Protein AF-A0A522S8G0-F1 (afdb_monomer_lite)

Structure (mmCIF, N/CA/C/O backbone):
data_AF-A0A522S8G0-F1
#
_entry.id   AF-A0A522S8G0-F1
#
loop_
_atom_site.group_PDB
_atom_site.id
_atom_site.type_symbol
_atom_site.label_atom_id
_atom_site.label_alt_id
_atom_site.label_comp_id
_atom_site.label_asym_id
_atom_site.label_entity_id
_atom_site.label_seq_id
_atom_site.pdbx_PDB_ins_code
_atom_site.Cartn_x
_atom_site.Cartn_y
_atom_site.Cartn_z
_atom_site.occupancy
_atom_site.B_iso_or_equiv
_atom_site.auth_seq_id
_atom_site.auth_comp_id
_atom_site.auth_asym_id
_atom_site.auth_atom_id
_atom_site.pdbx_PDB_model_num
ATOM 1 N N . MET A 1 1 ? 22.853 -10.764 -12.765 1.00 46.50 1 MET A N 1
ATOM 2 C CA . MET A 1 1 ? 21.548 -10.649 -12.076 1.00 46.50 1 MET A CA 1
ATOM 3 C C . MET A 1 1 ? 21.711 -9.609 -10.976 1.00 46.50 1 MET A C 1
ATOM 5 O O . MET A 1 1 ? 22.660 -9.736 -10.215 1.00 46.50 1 MET A O 1
ATOM 9 N N . LYS A 1 2 ? 20.905 -8.538 -10.944 1.00 57.41 2 LYS A N 1
ATOM 10 C CA . LYS A 1 2 ? 20.946 -7.563 -9.838 1.00 57.41 2 LYS A CA 1
ATOM 11 C C . LYS A 1 2 ? 20.268 -8.205 -8.624 1.00 57.41 2 LYS A C 1
ATOM 13 O O . LYS A 1 2 ? 19.110 -8.591 -8.731 1.00 57.41 2 LYS A O 1
ATOM 18 N N . THR A 1 3 ? 20.981 -8.354 -7.512 1.00 71.81 3 THR A N 1
ATOM 19 C CA . THR A 1 3 ? 20.396 -8.836 -6.254 1.00 71.81 3 THR A CA 1
ATOM 20 C C . THR A 1 3 ? 19.515 -7.734 -5.684 1.00 71.81 3 THR A C 1
ATOM 22 O O . THR A 1 3 ? 20.010 -6.643 -5.405 1.00 71.81 3 THR A O 1
ATOM 25 N N . LEU A 1 4 ? 18.217 -7.999 -5.546 1.00 82.19 4 LEU A N 1
ATOM 26 C CA . LEU A 1 4 ? 17.308 -7.082 -4.869 1.00 82.19 4 LEU A CA 1
ATOM 27 C C . LEU A 1 4 ? 17.512 -7.192 -3.355 1.00 82.19 4 LEU A C 1
ATOM 29 O O . LEU A 1 4 ? 17.658 -8.293 -2.822 1.00 82.19 4 LEU A O 1
ATOM 33 N N . GLN A 1 5 ? 17.537 -6.055 -2.669 1.00 89.25 5 GLN A N 1
ATOM 34 C CA . GLN A 1 5 ? 17.655 -6.003 -1.214 1.00 89.25 5 GLN A CA 1
ATOM 35 C C . GLN A 1 5 ? 16.296 -6.234 -0.546 1.00 89.25 5 GLN A C 1
ATOM 37 O O . GLN A 1 5 ? 15.248 -6.029 -1.156 1.00 89.25 5 GLN A O 1
ATOM 42 N N . ALA A 1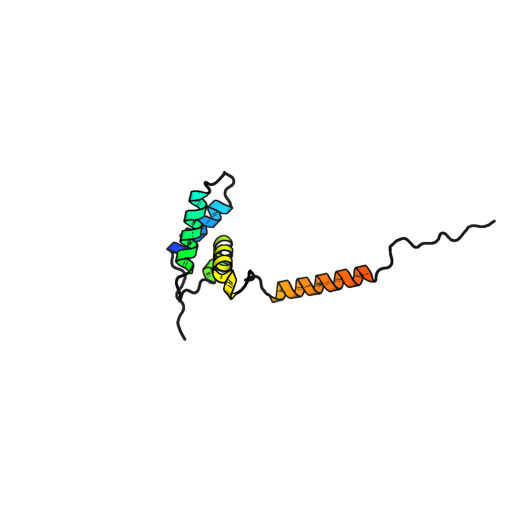 6 ? 16.304 -6.660 0.715 1.00 89.56 6 ALA A N 1
ATOM 43 C CA . ALA A 1 6 ? 15.081 -6.760 1.505 1.00 89.56 6 ALA A CA 1
ATOM 44 C C . ALA A 1 6 ? 14.522 -5.362 1.850 1.00 89.56 6 ALA A C 1
ATOM 46 O O . ALA A 1 6 ? 15.290 -4.395 1.889 1.00 89.56 6 ALA A O 1
ATOM 47 N N . PRO A 1 7 ? 13.214 -5.246 2.149 1.00 92.06 7 PRO A N 1
ATOM 48 C CA . PRO A 1 7 ? 12.621 -3.998 2.616 1.00 92.06 7 PRO A CA 1
ATOM 49 C C . PRO A 1 7 ? 13.338 -3.479 3.869 1.00 92.06 7 PRO A C 1
ATOM 51 O O . PRO A 1 7 ? 13.568 -4.261 4.798 1.00 92.06 7 PRO A O 1
ATOM 54 N N . PRO A 1 8 ? 13.682 -2.182 3.941 1.00 93.94 8 PRO A N 1
ATOM 55 C CA . PRO A 1 8 ? 14.295 -1.618 5.133 1.00 93.94 8 PRO A CA 1
ATOM 56 C C . PRO A 1 8 ? 13.317 -1.680 6.311 1.00 93.94 8 PRO A C 1
ATOM 58 O O . PRO A 1 8 ? 12.110 -1.503 6.141 1.00 93.94 8 P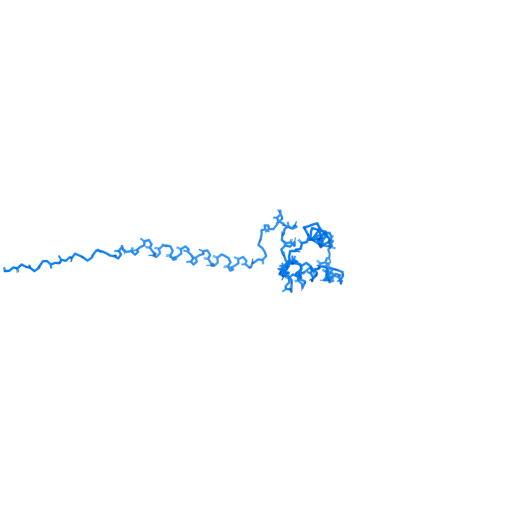RO A O 1
ATOM 61 N N . GLN A 1 9 ? 13.840 -1.866 7.526 1.00 95.06 9 GLN A N 1
ATOM 62 C CA . GLN A 1 9 ? 13.015 -1.967 8.738 1.00 95.06 9 GLN A CA 1
ATOM 63 C C . GLN A 1 9 ? 12.103 -0.749 8.933 1.00 95.06 9 GLN A C 1
ATOM 65 O O . GLN A 1 9 ? 10.983 -0.874 9.418 1.00 95.06 9 GLN A O 1
ATOM 70 N N . THR A 1 10 ? 12.560 0.431 8.515 1.00 96.25 10 THR A N 1
ATOM 71 C CA . THR A 1 10 ? 11.762 1.658 8.539 1.00 96.25 10 THR A CA 1
ATOM 72 C C . THR A 1 10 ? 10.489 1.538 7.705 1.00 96.25 10 THR A C 1
ATOM 74 O O . THR A 1 10 ? 9.444 1.984 8.160 1.00 96.25 10 THR A O 1
ATOM 77 N N . ALA A 1 11 ? 10.536 0.902 6.533 1.00 96.50 11 ALA A N 1
ATOM 78 C CA . ALA A 1 11 ? 9.349 0.696 5.706 1.00 96.50 11 ALA A CA 1
ATOM 79 C C . ALA A 1 11 ? 8.374 -0.299 6.341 1.00 96.50 11 ALA A C 1
ATOM 81 O O . ALA A 1 11 ? 7.169 -0.085 6.279 1.00 96.50 11 ALA A O 1
ATOM 82 N N . VAL A 1 12 ? 8.889 -1.339 7.006 1.00 96.62 12 VAL A N 1
ATOM 83 C CA . VAL A 1 12 ? 8.054 -2.294 7.753 1.00 96.62 12 VAL A CA 1
ATOM 84 C C . VAL A 1 12 ? 7.285 -1.578 8.864 1.00 96.62 12 VAL A C 1
ATOM 86 O O . VAL A 1 12 ? 6.068 -1.693 8.937 1.00 96.62 12 VAL A O 1
ATOM 89 N N . VAL A 1 13 ? 7.974 -0.766 9.669 1.00 97.94 13 VAL A N 1
ATOM 90 C CA . VAL A 1 13 ? 7.353 -0.023 10.778 1.00 97.94 13 VAL A CA 1
ATOM 91 C C . VAL A 1 13 ? 6.332 1.004 10.281 1.00 97.94 13 VAL A C 1
ATOM 93 O O . VAL A 1 13 ? 5.277 1.163 10.888 1.00 97.94 13 VAL A O 1
ATOM 96 N N . VAL A 1 14 ? 6.624 1.712 9.185 1.00 98.06 14 VAL A N 1
ATOM 97 C CA . VAL A 1 14 ? 5.683 2.691 8.616 1.00 98.06 14 VAL A CA 1
ATOM 98 C C . VAL A 1 14 ? 4.446 1.992 8.040 1.00 98.06 14 VAL A C 1
ATOM 100 O O . VAL A 1 14 ? 3.341 2.485 8.240 1.00 98.06 14 VAL A O 1
ATOM 103 N N . ALA A 1 15 ? 4.600 0.828 7.401 1.00 97.75 15 ALA A N 1
ATOM 104 C CA . ALA A 1 15 ? 3.470 0.022 6.938 1.00 97.75 15 ALA A CA 1
ATOM 105 C C . ALA A 1 15 ? 2.591 -0.461 8.103 1.00 97.75 15 ALA A C 1
ATOM 107 O O . ALA A 1 15 ? 1.378 -0.287 8.066 1.00 97.75 15 ALA A O 1
ATOM 108 N N . GLU A 1 16 ? 3.191 -0.987 9.175 1.00 97.56 16 GLU A N 1
ATOM 109 C CA . GLU A 1 16 ? 2.458 -1.389 10.386 1.00 97.56 16 GLU A CA 1
ATOM 110 C C . GLU A 1 16 ? 1.740 -0.210 11.057 1.00 97.56 16 GLU A C 1
ATOM 112 O O . GLU A 1 16 ? 0.650 -0.369 11.606 1.00 97.56 16 GLU A O 1
ATOM 117 N N . LEU A 1 17 ? 2.340 0.984 11.030 1.00 97.75 17 LEU A N 1
ATOM 118 C CA . LEU A 1 17 ? 1.686 2.190 11.523 1.00 97.75 17 LEU A CA 1
ATOM 119 C C . LEU A 1 17 ? 0.464 2.533 10.670 1.00 97.75 17 LEU A C 1
ATOM 121 O O . LEU A 1 17 ? -0.583 2.820 11.240 1.00 97.75 17 LEU A O 1
ATOM 125 N N . LEU A 1 18 ? 0.584 2.476 9.342 1.00 97.69 18 LEU A N 1
ATOM 126 C CA . LEU A 1 18 ? -0.522 2.762 8.432 1.00 97.69 18 LEU A CA 1
ATOM 127 C C . LEU A 1 18 ? -1.690 1.785 8.639 1.00 97.69 18 LEU A C 1
ATOM 129 O O . LEU A 1 18 ? -2.806 2.236 8.861 1.00 97.69 18 LEU A O 1
ATOM 133 N N . GLU A 1 19 ? -1.415 0.479 8.729 1.00 96.94 19 GLU A N 1
ATOM 134 C CA . GLU A 1 19 ? -2.418 -0.558 9.052 1.00 96.94 19 GLU A CA 1
ATOM 135 C C . GLU A 1 19 ? -3.175 -0.257 10.349 1.00 96.94 19 GLU A C 1
ATOM 137 O O . GLU A 1 19 ? -4.385 -0.446 10.459 1.00 96.94 19 GLU A O 1
ATOM 142 N N . ARG A 1 20 ? -2.460 0.225 11.370 1.00 96.81 20 ARG A N 1
ATOM 143 C CA . ARG A 1 20 ? -3.076 0.587 12.650 1.00 96.81 20 ARG A CA 1
ATOM 144 C C . ARG A 1 20 ? -3.958 1.824 12.542 1.00 96.81 20 ARG A C 1
ATOM 146 O O . ARG A 1 20 ? -4.930 1.909 13.290 1.00 96.81 20 ARG A O 1
ATOM 153 N N . LEU A 1 21 ? -3.607 2.778 11.680 1.00 96.31 21 LEU A N 1
ATOM 154 C CA . LEU A 1 21 ? -4.454 3.938 11.409 1.00 96.31 21 LEU A CA 1
ATOM 155 C C . LEU A 1 21 ? -5.709 3.514 10.636 1.00 96.31 21 LEU A C 1
ATOM 157 O O . LEU A 1 21 ? -6.800 3.912 11.033 1.00 96.31 21 LEU A O 1
ATOM 161 N N . ASP A 1 22 ? -5.571 2.647 9.628 1.00 94.00 22 ASP A N 1
ATOM 162 C CA . ASP A 1 22 ? -6.690 2.088 8.852 1.00 94.00 22 ASP A CA 1
ATOM 163 C C . ASP A 1 22 ? -7.661 1.270 9.714 1.00 94.00 22 ASP A C 1
ATOM 165 O O . ASP A 1 22 ? -8.879 1.367 9.574 1.00 94.00 22 ASP A O 1
ATOM 169 N N . ALA A 1 23 ? -7.132 0.478 10.647 1.00 95.50 23 ALA A N 1
ATOM 170 C CA . ALA A 1 23 ? -7.929 -0.343 11.556 1.00 95.50 23 ALA A CA 1
ATOM 171 C C . ALA A 1 23 ? -8.470 0.425 12.780 1.00 95.50 23 ALA A C 1
ATOM 173 O O . ALA A 1 23 ? -9.131 -0.172 13.640 1.00 95.50 23 ALA A O 1
ATOM 174 N N . SER A 1 24 ? -8.171 1.723 12.909 1.00 95.19 24 SER A N 1
ATOM 175 C CA . SER A 1 24 ? -8.593 2.524 14.057 1.00 95.19 24 SER A CA 1
ATOM 176 C C . SER A 1 24 ? -10.117 2.638 14.123 1.00 95.19 24 SER A C 1
ATOM 178 O O . SER A 1 24 ? -10.786 2.956 13.144 1.00 95.19 24 SER A O 1
ATOM 180 N N . ARG A 1 25 ? -10.677 2.417 15.316 1.00 94.06 25 ARG A N 1
ATOM 181 C CA . ARG A 1 25 ? -12.110 2.637 15.591 1.00 94.06 25 ARG A CA 1
ATOM 182 C C . ARG A 1 25 ? -12.428 4.083 15.958 1.00 94.06 25 ARG A C 1
ATOM 184 O O . ARG A 1 25 ? -13.585 4.484 15.890 1.00 94.06 25 ARG A O 1
ATOM 191 N N . GLU A 1 26 ? -11.406 4.833 16.352 1.00 94.94 26 GLU A N 1
ATOM 192 C CA . GLU A 1 26 ? -11.504 6.257 16.642 1.00 94.94 26 GLU A CA 1
ATOM 193 C C . GLU A 1 26 ? -11.128 7.067 15.396 1.00 94.94 26 GLU A C 1
ATOM 195 O O . GLU A 1 26 ? -10.258 6.623 14.633 1.00 94.94 26 GLU A O 1
ATOM 200 N N . PRO A 1 27 ? -11.722 8.257 15.196 1.00 91.50 27 PRO A N 1
ATOM 201 C CA . PRO A 1 27 ? -11.348 9.142 14.103 1.00 91.50 27 PRO A CA 1
ATOM 202 C C . PRO A 1 27 ? -9.852 9.469 14.143 1.00 91.50 27 PRO A C 1
ATOM 204 O O . PRO A 1 27 ? -9.343 10.000 15.132 1.00 91.50 27 PRO A O 1
ATOM 207 N N . VAL A 1 28 ? -9.154 9.158 13.054 1.00 93.50 28 VAL A N 1
ATOM 208 C CA . VAL A 1 28 ? -7.751 9.529 12.855 1.00 93.50 28 VAL A CA 1
ATOM 209 C C . VAL A 1 28 ? -7.697 10.888 12.167 1.00 93.50 28 VAL A C 1
ATOM 211 O O . VAL A 1 28 ? -8.474 11.166 11.253 1.00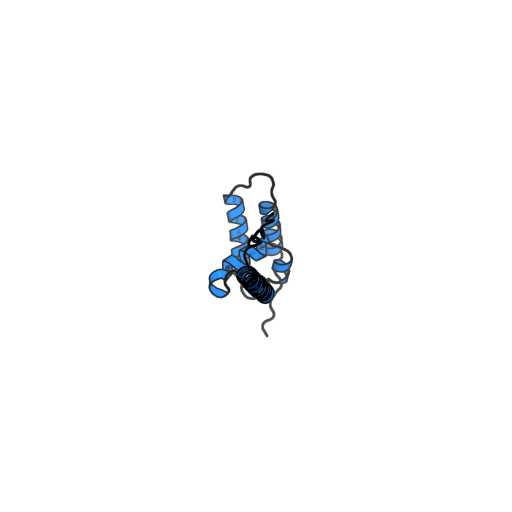 93.50 28 VAL A O 1
ATOM 214 N N . ASP A 1 29 ? -6.769 11.739 12.600 1.00 96.00 29 ASP A N 1
ATOM 215 C CA . ASP A 1 29 ? -6.499 13.003 11.924 1.00 96.00 29 ASP A CA 1
ATOM 216 C C . ASP A 1 29 ? -6.022 12.763 10.480 1.00 96.00 29 ASP A C 1
ATOM 218 O O . ASP A 1 29 ? -5.084 12.001 10.228 1.00 96.00 29 ASP A O 1
ATOM 222 N N . ALA A 1 30 ? -6.667 13.429 9.521 1.00 94.69 30 ALA A N 1
ATOM 223 C CA . ALA A 1 30 ? -6.407 13.209 8.101 1.00 94.69 30 ALA A CA 1
ATOM 224 C C . ALA A 1 30 ? -4.973 13.586 7.705 1.00 94.69 30 ALA A C 1
ATOM 226 O O . ALA A 1 30 ? -4.357 12.894 6.895 1.00 94.69 30 ALA A O 1
ATOM 227 N N . HIS A 1 31 ? -4.422 14.650 8.298 1.00 95.88 31 HIS A N 1
ATOM 228 C CA . HIS A 1 31 ? -3.055 15.074 8.019 1.00 95.88 31 HIS A CA 1
ATOM 229 C C . HIS A 1 31 ? -2.047 14.046 8.553 1.00 95.88 31 HIS A C 1
ATOM 231 O O . HIS A 1 31 ? -1.106 13.682 7.850 1.00 95.88 31 HIS A O 1
ATOM 237 N N . GLN A 1 32 ? -2.261 13.506 9.757 1.00 95.12 32 GLN A N 1
ATOM 238 C CA . GLN A 1 32 ? -1.435 12.415 10.279 1.00 95.12 32 GLN A CA 1
ATOM 239 C C . GLN A 1 32 ? -1.441 11.196 9.347 1.00 95.12 32 GLN A C 1
ATOM 241 O O . GLN A 1 32 ? -0.380 10.634 9.074 1.00 95.12 32 GLN A O 1
ATOM 246 N N . TYR A 1 33 ? -2.614 10.790 8.858 1.00 96.38 33 TYR A N 1
ATOM 247 C CA . TYR A 1 33 ? -2.728 9.670 7.927 1.00 96.38 33 TYR A CA 1
ATOM 248 C C . TYR A 1 33 ? -1.938 9.924 6.635 1.00 96.38 33 TYR A C 1
ATOM 250 O O . TYR A 1 33 ? -1.124 9.090 6.232 1.00 96.38 33 TYR A O 1
ATOM 258 N N . GLN A 1 34 ? -2.120 11.103 6.029 1.00 96.44 34 GLN A N 1
ATOM 259 C CA . GLN A 1 34 ? -1.419 11.505 4.805 1.00 96.44 34 GLN A CA 1
ATOM 260 C C . GLN A 1 34 ? 0.100 11.456 4.977 1.00 96.44 34 GLN A C 1
ATOM 262 O O . GLN A 1 34 ? 0.781 10.836 4.167 1.00 96.44 34 GLN A O 1
ATOM 267 N N . VAL A 1 35 ? 0.629 11.999 6.077 1.00 97.62 35 VAL A N 1
ATOM 268 C CA . VAL A 1 35 ? 2.075 11.989 6.354 1.00 97.62 35 VAL A CA 1
ATOM 269 C C . VAL A 1 35 ? 2.641 10.566 6.417 1.00 97.62 35 VAL A C 1
ATOM 271 O O . VAL A 1 35 ? 3.751 10.315 5.940 1.00 97.62 35 VAL A O 1
ATOM 274 N N . VAL A 1 36 ? 1.909 9.618 7.009 1.00 97.81 36 VAL A N 1
ATOM 275 C CA . VAL A 1 36 ? 2.351 8.216 7.087 1.00 97.81 36 VAL A CA 1
ATOM 276 C C . VAL A 1 36 ? 2.315 7.557 5.707 1.00 97.81 36 VAL A C 1
ATOM 278 O O . VAL A 1 36 ? 3.283 6.889 5.335 1.00 97.81 36 VAL A O 1
ATOM 281 N N . ALA A 1 37 ? 1.248 7.779 4.937 1.00 96.62 37 ALA A N 1
ATOM 282 C CA . ALA A 1 37 ? 1.106 7.246 3.585 1.00 96.62 37 ALA A CA 1
ATOM 283 C C . ALA A 1 37 ? 2.195 7.781 2.636 1.00 96.62 37 ALA A C 1
ATOM 285 O O . ALA A 1 37 ? 2.903 6.990 2.013 1.00 96.62 37 ALA A O 1
ATOM 286 N N . GLU A 1 38 ? 2.415 9.099 2.606 1.00 96.75 38 GLU A N 1
ATOM 287 C CA . GLU A 1 38 ? 3.462 9.750 1.803 1.00 96.75 38 GLU A CA 1
ATOM 288 C C . GLU A 1 38 ? 4.861 9.255 2.185 1.00 96.75 38 GLU A C 1
ATOM 290 O O . GLU A 1 38 ? 5.729 9.031 1.335 1.00 96.75 38 GLU A O 1
ATOM 295 N N . ARG A 1 39 ? 5.107 9.034 3.483 1.00 97.31 39 ARG A N 1
ATOM 296 C CA . ARG A 1 39 ? 6.391 8.499 3.938 1.00 97.31 39 ARG A CA 1
ATOM 297 C C . ARG A 1 39 ? 6.620 7.077 3.437 1.00 97.31 39 ARG A C 1
ATOM 299 O O . ARG A 1 39 ? 7.756 6.731 3.105 1.00 97.31 39 ARG A O 1
ATOM 306 N N . LEU A 1 40 ? 5.576 6.253 3.415 1.00 97.19 40 LEU A N 1
ATOM 307 C CA . LEU A 1 40 ? 5.656 4.893 2.902 1.00 97.19 40 LEU A CA 1
ATOM 308 C C . LEU A 1 40 ? 5.888 4.886 1.386 1.00 97.19 40 LEU A C 1
ATOM 310 O O . LEU A 1 40 ? 6.752 4.151 0.908 1.00 97.19 40 LEU A O 1
ATOM 314 N N . GLU A 1 41 ? 5.189 5.751 0.653 1.00 95.69 41 GLU A N 1
ATOM 315 C CA . GLU A 1 41 ? 5.369 5.952 -0.787 1.00 95.69 41 GLU A CA 1
ATOM 316 C C . GLU A 1 41 ? 6.818 6.332 -1.126 1.00 95.69 41 GLU A C 1
ATOM 318 O O . GLU A 1 41 ? 7.467 5.667 -1.937 1.00 95.69 41 GLU A O 1
ATOM 323 N N . ALA A 1 42 ? 7.376 7.327 -0.430 1.00 95.19 42 ALA A N 1
ATOM 324 C CA . ALA A 1 42 ? 8.751 7.776 -0.641 1.00 95.19 42 ALA A CA 1
ATOM 325 C C . ALA A 1 42 ? 9.788 6.662 -0.406 1.00 95.19 42 ALA A C 1
ATOM 327 O O . ALA A 1 42 ? 10.795 6.583 -1.111 1.00 95.19 42 ALA A O 1
ATOM 328 N N . LEU A 1 43 ? 9.553 5.778 0.572 1.00 94.94 43 LEU A N 1
ATOM 329 C CA . LEU A 1 43 ? 10.413 4.616 0.801 1.00 94.94 43 LEU A CA 1
ATOM 330 C C . LEU A 1 43 ? 10.308 3.618 -0.359 1.00 94.94 43 LEU A C 1
ATOM 332 O O . LEU A 1 43 ? 11.338 3.131 -0.830 1.00 94.94 43 LEU A O 1
ATOM 336 N N . MET A 1 44 ? 9.092 3.351 -0.841 1.00 92.44 44 MET A N 1
ATOM 337 C CA . MET A 1 44 ? 8.828 2.387 -1.913 1.00 92.44 44 MET A CA 1
ATOM 338 C C . MET A 1 44 ? 9.300 2.833 -3.297 1.00 92.44 44 MET A C 1
ATOM 340 O O . MET A 1 44 ? 9.648 1.978 -4.110 1.00 92.44 44 MET A O 1
ATOM 344 N N . GLY A 1 45 ? 9.447 4.140 -3.528 1.00 88.00 45 GLY A N 1
ATOM 345 C CA . GLY A 1 45 ? 10.104 4.683 -4.721 1.00 88.00 45 GLY A CA 1
ATOM 346 C C . GLY A 1 45 ? 11.608 4.377 -4.821 1.00 88.00 45 GLY A C 1
ATOM 347 O O . GLY A 1 45 ? 12.229 4.669 -5.843 1.00 88.00 45 GLY A O 1
ATOM 348 N N . THR A 1 46 ? 12.223 3.782 -3.790 1.00 85.75 46 THR A N 1
ATOM 349 C CA . THR A 1 46 ? 13.644 3.409 -3.822 1.00 85.75 46 THR A CA 1
ATOM 350 C C . THR A 1 46 ? 13.863 2.180 -4.719 1.00 85.75 46 THR A C 1
ATOM 352 O O . THR A 1 46 ? 13.350 1.097 -4.416 1.00 85.75 46 THR A O 1
ATOM 355 N N . PRO A 1 47 ? 14.661 2.284 -5.799 1.00 86.56 47 PRO A N 1
ATOM 356 C CA . PRO A 1 47 ? 14.902 1.166 -6.701 1.00 86.56 47 PRO A CA 1
ATOM 357 C C . PRO A 1 47 ? 15.785 0.092 -6.055 1.00 86.56 47 PRO A C 1
ATOM 359 O O . PRO A 1 47 ? 16.623 0.369 -5.200 1.00 86.56 47 PRO A O 1
ATOM 362 N N . GLY A 1 48 ? 15.660 -1.147 -6.534 1.00 88.38 48 GLY A N 1
ATOM 363 C CA . GLY A 1 48 ? 16.531 -2.251 -6.115 1.00 88.38 48 GLY A CA 1
ATOM 364 C C . GLY A 1 48 ? 16.094 -2.970 -4.837 1.00 88.38 48 GLY A C 1
ATOM 365 O O . GLY A 1 48 ? 16.833 -3.824 -4.349 1.00 88.38 48 GLY A O 1
ATOM 366 N N . ILE A 1 49 ? 14.902 -2.672 -4.320 1.00 91.81 49 ILE A N 1
ATOM 367 C CA . ILE A 1 49 ? 14.296 -3.376 -3.188 1.00 91.81 49 ILE A CA 1
ATOM 368 C C . ILE A 1 49 ? 13.289 -4.414 -3.696 1.00 91.81 49 ILE A C 1
ATOM 370 O O . ILE A 1 49 ? 12.491 -4.141 -4.591 1.00 91.81 49 ILE A O 1
ATOM 374 N N . ASN A 1 50 ? 13.313 -5.611 -3.112 1.00 91.81 50 ASN A N 1
ATOM 375 C CA . ASN A 1 50 ? 12.263 -6.605 -3.279 1.00 91.81 50 ASN A CA 1
ATOM 376 C C . ASN A 1 50 ? 11.161 -6.344 -2.249 1.00 91.81 50 ASN A C 1
ATOM 378 O O . ASN A 1 50 ? 11.261 -6.779 -1.101 1.00 91.81 50 ASN A O 1
ATOM 382 N N . TRP A 1 51 ? 10.113 -5.636 -2.661 1.00 92.44 51 TRP A N 1
ATOM 383 C CA . TRP A 1 51 ? 8.993 -5.287 -1.788 1.00 92.44 51 TRP A CA 1
ATOM 384 C C . TRP A 1 51 ? 8.054 -6.458 -1.495 1.00 92.44 51 TRP A C 1
ATOM 386 O O . TRP A 1 51 ? 7.378 -6.431 -0.469 1.00 92.44 51 TRP A O 1
ATOM 396 N N . GLN A 1 52 ? 8.068 -7.513 -2.316 1.00 90.81 52 GLN A N 1
ATOM 397 C CA . GLN A 1 52 ? 7.117 -8.626 -2.253 1.00 90.81 52 GLN A CA 1
ATOM 398 C C . GLN A 1 52 ? 6.887 -9.191 -0.833 1.00 90.81 52 GLN A C 1
ATOM 400 O O . GLN A 1 52 ? 5.728 -9.277 -0.431 1.00 90.81 52 GLN A O 1
ATOM 405 N N . PRO A 1 53 ? 7.922 -9.451 -0.002 1.00 92.88 53 PRO A N 1
ATOM 406 C CA . PRO A 1 53 ? 7.710 -9.973 1.350 1.00 92.88 53 PRO A CA 1
ATOM 407 C C . PRO A 1 53 ? 6.976 -9.009 2.292 1.00 92.88 53 PRO A C 1
ATOM 409 O O . PRO A 1 53 ? 6.359 -9.445 3.257 1.00 92.88 53 PRO A O 1
ATOM 412 N N . LEU A 1 54 ? 7.083 -7.690 2.073 1.00 94.25 54 LEU A N 1
ATOM 413 C CA . LEU A 1 54 ? 6.313 -6.700 2.830 1.00 94.25 54 LEU A CA 1
ATOM 414 C C . LEU A 1 54 ? 4.869 -6.635 2.344 1.00 94.25 54 LEU A C 1
ATOM 416 O O . LEU A 1 54 ? 3.948 -6.555 3.151 1.00 94.25 54 LEU A O 1
ATOM 420 N N . LEU A 1 55 ? 4.684 -6.703 1.035 1.00 93.38 55 LEU A N 1
ATOM 421 C CA . LEU A 1 55 ? 3.373 -6.574 0.431 1.00 93.38 55 LEU A CA 1
ATOM 422 C C . LEU A 1 55 ? 2.480 -7.807 0.653 1.00 93.38 55 LEU A C 1
ATOM 424 O O . LEU A 1 55 ? 1.266 -7.695 0.563 1.00 93.38 55 LEU A O 1
ATOM 428 N N . GLU A 1 56 ? 3.062 -8.977 0.924 1.00 92.12 56 GLU A N 1
ATOM 429 C CA . GLU A 1 56 ? 2.323 -10.194 1.300 1.00 92.12 56 GLU A CA 1
ATOM 430 C C . GLU A 1 56 ? 1.804 -10.161 2.746 1.00 92.12 56 GLU A C 1
ATOM 432 O O . GLU A 1 56 ? 0.854 -10.868 3.073 1.00 92.12 56 GLU A O 1
ATOM 437 N N . ARG A 1 57 ? 2.409 -9.341 3.619 1.00 93.31 57 ARG A N 1
ATOM 438 C CA . ARG A 1 57 ? 2.043 -9.242 5.046 1.00 93.31 57 ARG A CA 1
ATOM 439 C C . ARG A 1 57 ? 1.255 -7.988 5.420 1.00 93.31 57 ARG A C 1
ATOM 441 O O . ARG A 1 57 ? 0.709 -7.951 6.515 1.00 93.31 57 ARG A O 1
ATOM 448 N N . SER A 1 58 ? 1.240 -6.965 4.565 1.00 94.62 58 SER A N 1
ATOM 449 C CA . SER A 1 58 ? 0.538 -5.701 4.812 1.00 94.62 58 SER A CA 1
ATOM 450 C C . SER A 1 58 ? -0.300 -5.307 3.599 1.00 94.62 58 SER A C 1
ATOM 452 O O . SER A 1 58 ? 0.232 -5.031 2.520 1.00 94.62 58 SER A O 1
ATOM 454 N N . ALA A 1 59 ? -1.613 -5.251 3.811 1.00 92.12 59 ALA A N 1
ATOM 455 C CA . ALA A 1 59 ? -2.590 -4.759 2.853 1.00 92.12 59 ALA A CA 1
ATOM 456 C C . ALA A 1 59 ? -2.423 -3.251 2.602 1.00 92.12 59 ALA A C 1
ATOM 458 O O . ALA A 1 59 ? -2.473 -2.816 1.456 1.00 92.12 59 ALA A O 1
ATOM 459 N N . ALA A 1 60 ? -2.135 -2.455 3.633 1.00 93.44 60 ALA A N 1
ATOM 460 C CA . ALA A 1 60 ? -1.885 -1.023 3.493 1.00 93.44 60 ALA A CA 1
ATOM 461 C C . ALA A 1 60 ? -0.663 -0.749 2.597 1.00 93.44 60 ALA A C 1
ATOM 463 O O . ALA A 1 60 ? -0.724 0.069 1.676 1.00 93.44 60 ALA A O 1
ATOM 464 N N . ALA A 1 61 ? 0.436 -1.489 2.795 1.00 94.94 61 ALA A N 1
ATOM 465 C CA . ALA A 1 61 ? 1.601 -1.397 1.916 1.00 94.94 61 ALA A CA 1
ATOM 466 C C . ALA A 1 61 ? 1.289 -1.863 0.487 1.00 94.94 61 ALA A C 1
ATOM 468 O O . ALA A 1 61 ? 1.768 -1.246 -0.464 1.00 94.94 61 ALA A O 1
ATOM 469 N N . ALA A 1 62 ? 0.481 -2.919 0.328 1.00 92.88 62 ALA A N 1
ATOM 470 C CA . ALA A 1 62 ? 0.024 -3.385 -0.978 1.00 92.88 62 ALA A CA 1
ATOM 471 C C . ALA A 1 62 ? -0.717 -2.286 -1.749 1.00 92.88 62 ALA A C 1
ATOM 473 O O . ALA A 1 62 ? -0.336 -2.004 -2.883 1.00 92.88 62 ALA A O 1
ATOM 474 N N . THR A 1 63 ? -1.681 -1.623 -1.111 1.00 90.94 63 THR A N 1
ATOM 475 C CA . THR A 1 63 ? -2.461 -0.527 -1.701 1.00 90.94 63 THR A CA 1
ATOM 476 C C . THR A 1 63 ? -1.578 0.651 -2.109 1.00 90.94 63 THR A C 1
ATOM 478 O O . THR A 1 63 ? -1.689 1.156 -3.224 1.00 90.94 63 THR A O 1
ATOM 481 N N . VAL A 1 64 ? -0.660 1.090 -1.238 1.00 92.94 64 VAL A N 1
ATOM 482 C CA . VAL A 1 64 ? 0.255 2.199 -1.568 1.00 92.94 64 VAL A CA 1
ATOM 483 C C . VAL A 1 64 ? 1.172 1.820 -2.734 1.00 92.94 64 VAL A C 1
ATOM 485 O O . VAL A 1 64 ? 1.391 2.628 -3.633 1.00 92.94 64 VAL A O 1
ATOM 488 N N . TYR A 1 65 ? 1.680 0.585 -2.753 1.00 91.75 65 TYR A N 1
ATOM 489 C CA . TYR A 1 65 ? 2.548 0.109 -3.826 1.00 91.75 65 TYR A CA 1
ATOM 490 C C . TYR A 1 65 ? 1.817 0.048 -5.172 1.00 91.75 65 TYR A C 1
ATOM 492 O O . TYR A 1 65 ? 2.384 0.456 -6.185 1.00 91.75 65 TYR A O 1
ATOM 500 N N . GLU A 1 66 ? 0.572 -0.434 -5.186 1.00 88.00 66 GLU A N 1
ATOM 501 C CA . GLU A 1 66 ? -0.279 -0.450 -6.381 1.00 88.00 66 GLU A CA 1
ATOM 502 C C . GLU A 1 66 ? -0.560 0.963 -6.889 1.00 88.00 66 GLU A C 1
ATOM 504 O O . GLU A 1 66 ? -0.357 1.230 -8.070 1.00 88.00 66 GLU A O 1
ATOM 509 N N . ASN A 1 67 ? -0.944 1.889 -6.007 1.00 88.12 67 ASN A N 1
ATOM 510 C CA . ASN A 1 67 ? -1.205 3.278 -6.388 1.00 88.12 67 ASN A CA 1
ATOM 511 C C . ASN A 1 67 ? 0.031 3.952 -6.998 1.00 88.12 67 ASN A C 1
ATOM 513 O O . ASN A 1 67 ? -0.084 4.645 -8.008 1.00 88.12 67 ASN A O 1
ATOM 517 N N . LEU A 1 68 ? 1.215 3.709 -6.427 1.00 88.75 68 LEU A N 1
ATOM 518 C CA . LEU A 1 68 ? 2.474 4.260 -6.931 1.00 88.75 68 LEU A CA 1
ATOM 519 C C . LEU A 1 68 ? 2.812 3.749 -8.342 1.00 88.75 68 LEU A C 1
ATOM 521 O O . LEU A 1 68 ? 3.309 4.508 -9.169 1.00 88.75 68 LEU A O 1
ATOM 525 N N . HIS A 1 69 ? 2.522 2.478 -8.628 1.00 83.12 69 HIS A N 1
ATOM 526 C CA . HIS A 1 69 ? 2.826 1.838 -9.915 1.00 83.12 69 HIS A CA 1
ATOM 527 C C . HIS A 1 69 ? 1.607 1.748 -10.842 1.00 83.12 69 HIS A C 1
ATOM 529 O O . HIS A 1 69 ? 1.651 1.054 -11.860 1.00 83.12 69 HIS A O 1
ATOM 535 N N . TYR A 1 70 ? 0.528 2.468 -10.525 1.00 78.50 70 TYR A N 1
ATOM 536 C CA . TYR A 1 70 ? -0.734 2.413 -11.261 1.00 78.50 70 TYR A CA 1
ATOM 537 C C . TYR A 1 70 ? -0.547 2.695 -12.756 1.00 78.50 70 TYR A C 1
ATOM 539 O O . TYR A 1 70 ? -1.109 1.997 -13.598 1.00 78.50 70 TYR A O 1
ATOM 547 N N . GLY A 1 71 ? 0.271 3.698 -13.092 1.00 72.56 71 GLY A N 1
ATOM 548 C CA . GLY A 1 71 ? 0.543 4.075 -14.481 1.00 72.56 71 GLY A CA 1
ATOM 549 C C . GLY A 1 71 ? 1.303 3.012 -15.281 1.00 72.56 71 GLY A C 1
ATOM 550 O O . GLY A 1 71 ? 1.151 2.960 -16.499 1.00 72.56 71 GLY A O 1
ATOM 551 N N . ASP A 1 72 ? 2.072 2.154 -14.605 1.00 70.62 72 ASP A N 1
ATOM 552 C CA . ASP A 1 72 ? 2.938 1.152 -15.234 1.00 70.62 72 ASP A CA 1
ATOM 553 C C . ASP A 1 72 ? 2.292 -0.244 -15.278 1.00 70.62 72 ASP A C 1
ATOM 555 O O . ASP A 1 72 ? 2.516 -0.998 -16.226 1.00 70.62 72 ASP A O 1
ATOM 559 N N . ALA A 1 73 ? 1.498 -0.598 -14.260 1.00 63.41 73 ALA A N 1
ATOM 560 C CA . ALA A 1 73 ? 0.976 -1.953 -14.049 1.00 63.41 73 ALA A CA 1
ATOM 561 C C . ALA A 1 73 ? -0.558 -2.038 -13.895 1.00 63.41 73 ALA A C 1
ATOM 563 O O . ALA A 1 73 ? -1.105 -3.141 -13.832 1.00 63.41 73 ALA A O 1
ATOM 564 N N . GLY A 1 74 ? -1.273 -0.908 -13.854 1.00 64.69 74 GLY A N 1
ATOM 565 C CA . GLY A 1 74 ? -2.694 -0.875 -13.489 1.00 64.69 74 GLY A CA 1
ATOM 566 C C . GLY A 1 74 ? -2.943 -1.211 -12.007 1.00 64.69 74 GLY A C 1
ATOM 567 O O . GLY A 1 74 ? -2.015 -1.264 -11.206 1.00 64.69 74 GLY A O 1
ATOM 568 N N . LEU A 1 75 ? -4.209 -1.432 -11.625 1.00 60.28 75 LEU A N 1
ATOM 569 C CA . LEU A 1 75 ? -4.639 -1.682 -10.228 1.00 60.28 75 LEU A CA 1
ATOM 570 C C . LEU A 1 75 ? -4.463 -3.128 -9.737 1.00 60.28 75 LEU A C 1
ATOM 572 O O . LEU A 1 75 ? -4.910 -3.453 -8.643 1.00 60.28 75 LEU A O 1
ATOM 576 N N . CYS A 1 76 ? -3.883 -4.031 -10.525 1.00 55.47 76 CYS A N 1
ATOM 577 C CA . CYS A 1 76 ? -3.943 -5.456 -10.206 1.00 55.47 76 CYS A CA 1
ATOM 578 C C . CYS A 1 76 ? -2.575 -6.017 -9.793 1.00 55.47 76 CYS A C 1
ATOM 580 O O . CYS A 1 76 ? -1.798 -6.421 -10.656 1.00 55.47 76 CYS A O 1
ATOM 582 N N . ARG A 1 77 ? -2.317 -6.165 -8.480 1.00 63.31 77 ARG A N 1
ATOM 583 C CA . ARG A 1 77 ? -1.466 -7.269 -7.974 1.00 63.31 77 ARG A CA 1
ATOM 584 C C . ARG A 1 77 ? -2.263 -8.520 -7.607 1.00 63.31 77 ARG A C 1
ATOM 586 O O . ARG A 1 77 ? -1.656 -9.554 -7.326 1.00 63.31 77 ARG A O 1
ATOM 593 N N . SER A 1 78 ? -3.598 -8.453 -7.622 1.00 58.50 78 SER A N 1
ATOM 594 C CA . SER A 1 78 ? -4.443 -9.653 -7.563 1.00 58.50 78 SER A CA 1
ATOM 595 C C . SER A 1 78 ? -4.080 -10.589 -8.720 1.00 58.50 78 SER A C 1
ATOM 597 O O . SER A 1 78 ? -3.831 -10.089 -9.820 1.00 58.50 78 SER A O 1
ATOM 599 N N . PRO A 1 79 ? -4.025 -11.919 -8.504 1.00 64.12 79 PRO A N 1
ATOM 600 C CA . PRO A 1 79 ? -3.647 -12.849 -9.555 1.00 64.12 79 PRO A CA 1
ATOM 601 C C . PRO A 1 79 ? -4.588 -12.654 -10.739 1.00 64.12 79 PRO A C 1
ATOM 603 O O . PRO A 1 79 ? -5.794 -12.874 -10.623 1.00 64.12 79 PRO A O 1
ATOM 606 N N . LEU A 1 80 ? -4.020 -12.194 -11.857 1.00 68.44 80 LEU A N 1
ATOM 607 C CA . LEU A 1 80 ? -4.750 -11.901 -13.088 1.00 68.44 80 LEU A CA 1
ATOM 608 C C . LEU A 1 80 ? -5.616 -13.097 -13.498 1.00 68.44 80 LEU A C 1
ATOM 610 O O . LEU A 1 80 ? -6.750 -12.912 -13.925 1.00 68.44 80 LEU A O 1
ATOM 614 N N . ASP A 1 81 ? -5.101 -14.303 -13.264 1.00 68.12 81 ASP A N 1
ATOM 615 C CA . ASP A 1 81 ? -5.781 -15.568 -13.516 1.00 68.12 81 ASP A CA 1
ATOM 616 C C . ASP A 1 81 ? -7.083 -15.691 -12.716 1.00 68.12 81 ASP A C 1
ATOM 618 O O . ASP A 1 81 ? -8.124 -15.974 -13.290 1.00 68.12 81 ASP A O 1
ATOM 622 N N . PHE A 1 82 ? -7.081 -15.370 -11.417 1.00 74.31 82 PHE A N 1
ATOM 623 C CA . PHE A 1 82 ? -8.299 -15.431 -10.601 1.00 74.31 82 PHE A CA 1
ATOM 624 C C . PHE A 1 82 ? -9.355 -14.424 -11.069 1.00 74.31 82 PHE A C 1
ATOM 626 O O . PHE A 1 82 ? -10.545 -14.733 -11.103 1.00 74.31 82 PHE A O 1
ATOM 633 N N . ALA A 1 83 ? -8.927 -13.213 -11.436 1.00 74.81 83 ALA A N 1
ATOM 634 C CA . ALA A 1 83 ? -9.833 -12.194 -11.956 1.00 74.81 83 ALA A CA 1
ATOM 635 C C . ALA A 1 83 ? -10.408 -12.591 -13.328 1.00 74.81 83 ALA A C 1
ATOM 637 O O . ALA A 1 83 ? -11.605 -12.421 -13.561 1.00 74.81 83 ALA A O 1
ATOM 638 N N . ALA A 1 84 ? -9.580 -13.161 -14.206 1.00 81.00 84 ALA A N 1
ATOM 639 C CA . ALA A 1 84 ? -9.991 -13.657 -15.515 1.00 81.00 84 ALA A CA 1
ATOM 640 C C . ALA A 1 84 ? -10.940 -14.863 -15.404 1.00 81.00 84 ALA A C 1
ATOM 642 O O . ALA A 1 84 ? -11.962 -14.906 -16.089 1.00 81.00 84 ALA A O 1
ATOM 643 N N . ASP A 1 85 ? -10.654 -15.799 -14.498 1.00 86.25 85 ASP A N 1
ATOM 644 C CA . ASP A 1 85 ? -11.505 -16.957 -14.216 1.00 86.25 85 ASP A CA 1
ATOM 645 C C . ASP A 1 85 ? -12.864 -16.518 -13.659 1.00 86.25 85 ASP A C 1
ATOM 647 O O . ASP A 1 85 ? -13.910 -17.016 -14.083 1.00 86.25 85 ASP A O 1
ATOM 651 N N . ALA A 1 86 ? -12.873 -15.540 -12.746 1.00 85.88 86 ALA A N 1
ATOM 652 C CA . ALA A 1 86 ? -14.105 -14.965 -12.214 1.00 85.88 86 ALA A CA 1
ATOM 653 C C . ALA A 1 86 ? -14.931 -14.264 -13.306 1.00 85.88 86 ALA A C 1
ATOM 655 O O . ALA A 1 86 ? -16.156 -14.404 -13.331 1.00 85.88 86 ALA A O 1
ATOM 656 N N . GLU A 1 87 ? -14.283 -13.543 -14.229 1.00 88.88 87 GLU A N 1
ATOM 657 C CA . GLU A 1 87 ? -14.957 -12.936 -15.380 1.00 88.88 87 GLU A CA 1
ATOM 658 C C . GLU A 1 87 ? -15.582 -14.006 -16.287 1.00 88.88 87 GLU A C 1
ATOM 660 O O . GLU A 1 87 ? -16.749 -13.881 -16.674 1.00 88.88 87 GLU A O 1
ATOM 665 N N . LEU A 1 88 ? -14.837 -15.068 -16.608 1.00 95.50 88 LEU A N 1
ATOM 666 C CA . LEU A 1 88 ? -15.326 -16.162 -17.445 1.00 95.50 88 LEU A CA 1
ATOM 667 C C . LEU A 1 88 ? -16.539 -16.846 -16.801 1.00 95.50 88 LEU A C 1
ATOM 669 O O . LEU A 1 88 ? -17.584 -16.973 -17.441 1.00 95.50 88 LEU A O 1
ATOM 673 N N . ALA A 1 89 ? -16.439 -17.194 -15.516 1.00 94.62 89 ALA A N 1
ATOM 674 C CA . ALA A 1 89 ? -17.528 -17.806 -14.761 1.00 94.62 89 ALA A CA 1
ATOM 675 C C . ALA A 1 89 ? -18.776 -16.905 -14.708 1.00 94.62 89 ALA A C 1
ATOM 677 O O . ALA A 1 89 ? -19.904 -17.379 -14.871 1.00 94.62 89 ALA A O 1
ATOM 678 N N . ALA A 1 90 ? -18.596 -15.591 -14.532 1.00 94.69 90 ALA A N 1
ATOM 679 C CA . ALA A 1 90 ? -19.700 -14.636 -14.549 1.00 94.69 90 ALA A CA 1
ATOM 680 C C . ALA A 1 90 ? -20.390 -14.578 -15.923 1.00 94.69 90 ALA A C 1
ATOM 682 O O . ALA A 1 90 ? -21.622 -14.572 -15.992 1.00 94.69 90 ALA A O 1
ATOM 683 N N . ARG A 1 91 ? -19.620 -14.577 -17.020 1.00 95.50 91 ARG A N 1
ATOM 684 C CA . ARG A 1 91 ? -20.166 -14.607 -18.388 1.00 95.50 91 ARG A CA 1
ATOM 685 C C . ARG A 1 91 ? -20.985 -15.871 -18.636 1.00 95.50 91 ARG A C 1
ATOM 687 O O . ARG A 1 91 ? -22.117 -15.773 -19.107 1.00 95.50 91 ARG A O 1
ATOM 694 N N . GLU A 1 92 ? -20.461 -17.033 -18.257 1.00 96.19 92 GLU A N 1
ATOM 695 C CA . GLU A 1 92 ? -21.165 -18.31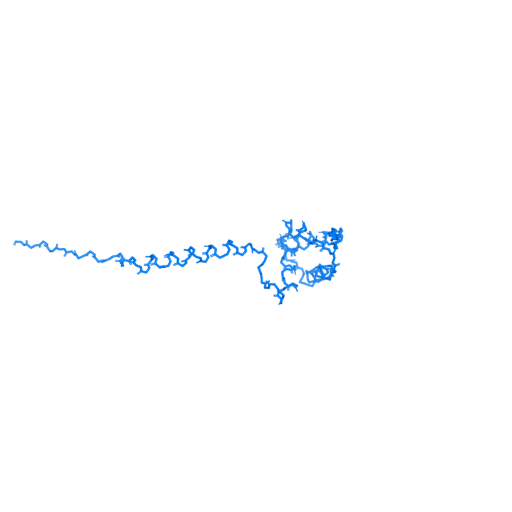0 -18.404 1.00 96.19 92 GLU A CA 1
ATOM 696 C C . GLU A 1 92 ? -22.490 -18.334 -17.630 1.00 96.19 92 GLU A C 1
ATOM 698 O O . GLU A 1 92 ? -23.518 -18.758 -18.168 1.00 96.19 92 GLU A O 1
ATOM 703 N N . ALA A 1 93 ? -22.493 -17.827 -16.393 1.00 95.12 93 ALA A N 1
ATOM 704 C CA . ALA A 1 93 ? -23.697 -17.735 -15.571 1.00 95.12 93 ALA A CA 1
ATOM 705 C C . ALA A 1 93 ? -24.756 -16.809 -16.195 1.00 95.12 93 ALA A C 1
ATOM 707 O O . ALA A 1 93 ? -25.941 -17.153 -16.234 1.00 95.12 93 ALA A O 1
ATOM 708 N N . ILE A 1 94 ? -24.337 -15.659 -16.732 1.00 94.88 94 ILE A N 1
ATOM 709 C CA . ILE A 1 94 ? -25.225 -14.726 -17.438 1.00 94.88 94 ILE A CA 1
ATOM 710 C C . ILE A 1 94 ? -25.820 -15.390 -18.688 1.00 94.88 94 ILE A C 1
ATOM 712 O O . ILE A 1 94 ? -27.029 -15.302 -18.914 1.00 94.88 94 ILE A O 1
ATOM 716 N N . ASP A 1 95 ? -25.010 -16.089 -19.482 1.00 95.69 95 ASP A N 1
ATOM 717 C CA . ASP A 1 95 ? -25.471 -16.778 -20.691 1.00 95.69 95 ASP A CA 1
ATOM 718 C C . ASP A 1 95 ? -26.407 -17.952 -20.381 1.00 95.69 95 ASP A C 1
ATOM 720 O O . ASP A 1 95 ? -27.344 -18.232 -21.134 1.00 95.69 95 ASP A O 1
ATOM 724 N N . ALA A 1 96 ? -26.189 -18.654 -19.268 1.00 92.12 96 ALA A N 1
ATOM 725 C CA . ALA A 1 96 ? -27.113 -19.671 -18.778 1.00 92.12 96 ALA A CA 1
ATOM 726 C C . ALA A 1 96 ? -28.461 -19.052 -18.377 1.00 92.12 96 ALA A C 1
ATOM 728 O O . ALA A 1 96 ? -29.506 -19.519 -18.831 1.00 92.12 96 ALA A O 1
ATOM 729 N N . ALA A 1 97 ? -28.446 -17.955 -17.615 1.00 92.38 97 ALA A N 1
ATOM 730 C CA . ALA A 1 97 ? -29.660 -17.249 -17.212 1.00 92.38 97 ALA A CA 1
ATOM 731 C C . ALA A 1 97 ? -30.450 -16.704 -18.415 1.00 92.38 97 ALA A C 1
ATOM 733 O O . ALA A 1 97 ? -31.673 -16.802 -18.436 1.00 92.38 97 ALA A O 1
ATOM 734 N N . ARG A 1 98 ? -29.767 -16.200 -19.454 1.00 92.19 98 ARG A N 1
ATOM 735 C CA . ARG A 1 98 ? -30.405 -15.749 -20.707 1.00 92.19 98 ARG A CA 1
ATOM 736 C C . ARG A 1 98 ? -31.099 -16.874 -21.473 1.00 92.19 98 ARG A C 1
ATOM 738 O O . ARG A 1 98 ? -32.075 -16.615 -22.171 1.00 92.19 98 ARG A O 1
ATOM 745 N N . ARG A 1 99 ? -30.571 -18.098 -21.393 1.00 88.75 99 ARG A N 1
ATOM 746 C CA . ARG A 1 99 ? -31.135 -19.284 -22.059 1.00 88.75 99 ARG A CA 1
ATOM 747 C C . ARG A 1 99 ? -32.262 -19.930 -21.262 1.00 88.75 99 ARG A C 1
ATOM 749 O O . ARG A 1 99 ? -33.022 -20.708 -21.834 1.00 88.75 99 ARG A O 1
ATOM 756 N N . MET A 1 100 ? -32.373 -19.629 -19.970 1.00 80.75 100 MET A N 1
ATOM 757 C CA . MET A 1 100 ? -33.451 -20.154 -19.150 1.00 80.75 100 MET A CA 1
ATOM 758 C C . MET A 1 100 ? -34.759 -19.440 -19.520 1.00 80.75 100 MET A C 1
ATOM 760 O O . MET A 1 100 ? -34.815 -18.209 -19.475 1.00 80.75 100 MET A O 1
ATOM 764 N N . PRO A 1 101 ? -35.817 -20.170 -19.916 1.00 71.00 101 PRO A N 1
ATOM 765 C CA . PRO A 1 101 ? -37.114 -19.554 -20.149 1.00 71.00 101 PRO A CA 1
ATOM 766 C C . PRO A 1 101 ? -37.634 -18.935 -18.841 1.00 71.00 101 PRO A C 1
ATOM 768 O O . PRO A 1 101 ? -37.320 -19.442 -17.759 1.00 71.00 101 PRO A O 1
ATOM 771 N N . PRO A 1 102 ? -38.419 -17.845 -18.907 1.00 68.69 102 PRO A N 1
ATOM 772 C CA . PRO A 1 102 ? -38.978 -17.239 -17.709 1.00 68.69 102 PRO A CA 1
ATOM 773 C C . PRO A 1 102 ? -39.812 -18.281 -16.959 1.00 68.69 102 PRO A C 1
ATOM 775 O O . PRO A 1 102 ? -40.714 -18.897 -17.531 1.00 68.69 102 PRO A O 1
ATOM 778 N N . ALA A 1 103 ? -39.500 -18.483 -15.678 1.00 63.59 103 ALA A N 1
ATOM 779 C CA . ALA A 1 103 ? -40.293 -19.318 -14.787 1.00 63.59 103 ALA A CA 1
ATOM 780 C C . ALA A 1 103 ? -41.690 -18.689 -14.659 1.00 63.59 103 ALA A C 1
ATOM 782 O O . ALA A 1 103 ? -41.878 -17.719 -13.930 1.00 63.59 103 ALA A O 1
ATOM 783 N N . GLY A 1 104 ? -42.642 -19.180 -15.456 1.00 58.88 104 GLY A N 1
ATOM 784 C CA . GLY A 1 104 ? -43.995 -18.628 -15.506 1.00 58.88 104 GLY A CA 1
ATOM 785 C C . GLY A 1 104 ? -44.850 -18.992 -16.721 1.00 58.88 104 GLY A C 1
ATOM 786 O O . GLY A 1 104 ? -45.996 -18.563 -16.775 1.00 58.88 104 GLY A O 1
ATOM 787 N N . SER A 1 105 ? -44.367 -19.776 -17.691 1.00 55.84 105 SER A N 1
ATOM 788 C CA . SER A 1 105 ? -45.218 -20.270 -18.786 1.00 55.84 105 SER A CA 1
ATOM 789 C C . SER A 1 105 ? -45.779 -21.671 -18.510 1.00 55.84 105 SER A C 1
ATOM 791 O O . SER A 1 105 ? -45.645 -22.564 -19.344 1.00 55.84 105 SER A O 1
ATOM 793 N N . GLU A 1 106 ? -46.408 -21.882 -17.355 1.00 55.88 106 GLU A N 1
ATOM 794 C CA . GLU A 1 106 ? -47.375 -22.973 -17.196 1.00 55.88 106 GLU A CA 1
ATOM 795 C C . GLU A 1 106 ? -48.742 -22.424 -17.612 1.00 55.88 106 GLU A C 1
ATOM 797 O O . GLU A 1 106 ? -49.351 -21.611 -16.917 1.00 55.88 106 GLU A O 1
ATOM 802 N N . LYS A 1 107 ? -49.210 -22.807 -18.805 1.00 56.31 107 LYS A N 1
ATOM 803 C CA . LYS A 1 107 ? -50.608 -22.582 -19.188 1.00 56.31 107 LYS A CA 1
ATOM 804 C C . LYS A 1 107 ? -51.483 -23.483 -18.305 1.00 56.31 107 LYS A C 1
ATOM 806 O O . LYS A 1 107 ? -51.227 -24.686 -18.297 1.00 56.31 107 LYS A O 1
ATOM 811 N N . PRO A 1 108 ? -52.524 -22.972 -17.624 1.00 49.66 108 PRO A N 1
ATOM 812 C CA . PRO A 1 108 ? -53.516 -23.845 -17.017 1.00 49.66 108 PRO A CA 1
ATOM 813 C C . PRO A 1 108 ? -54.336 -24.466 -18.155 1.00 49.66 108 PRO A C 1
ATOM 815 O O . PRO A 1 108 ? -55.062 -23.764 -18.859 1.00 49.66 108 PRO A O 1
ATOM 818 N N . GLU A 1 109 ? -54.161 -25.765 -18.393 1.00 50.12 109 GL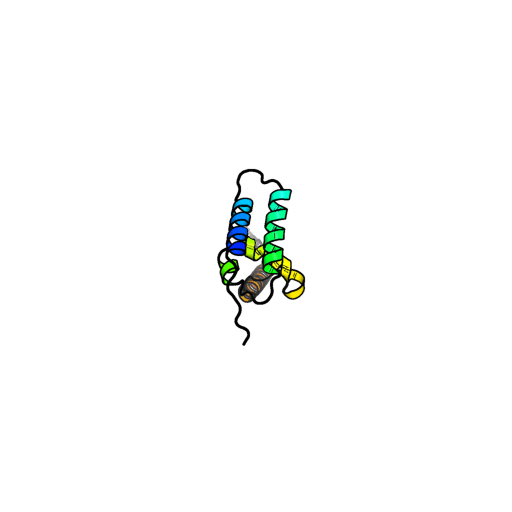U A N 1
ATOM 819 C CA . GLU A 1 109 ? -55.020 -26.516 -19.306 1.00 50.12 109 GLU A CA 1
ATOM 820 C C . GLU A 1 109 ? -56.377 -26.734 -18.630 1.00 50.12 109 GLU A C 1
ATOM 822 O O . GLU A 1 109 ? -56.471 -27.137 -17.470 1.00 50.12 109 GLU A O 1
ATOM 827 N N . ALA A 1 110 ? -57.415 -26.330 -19.353 1.00 52.56 110 ALA A N 1
ATOM 828 C CA . ALA A 1 110 ? -58.774 -26.165 -18.881 1.00 52.56 110 ALA A CA 1
ATOM 829 C C . ALA A 1 110 ? -59.394 -27.486 -18.407 1.00 52.56 110 ALA A C 1
ATOM 831 O O . ALA A 1 110 ? -59.402 -28.480 -19.129 1.00 52.56 110 ALA A O 1
ATOM 832 N N . ALA A 1 111 ? -59.994 -27.461 -17.216 1.00 52.19 111 ALA A N 1
ATOM 833 C CA . ALA A 1 111 ? -61.054 -28.394 -16.871 1.00 52.19 111 ALA A CA 1
ATOM 834 C C . ALA A 1 111 ? -62.338 -27.898 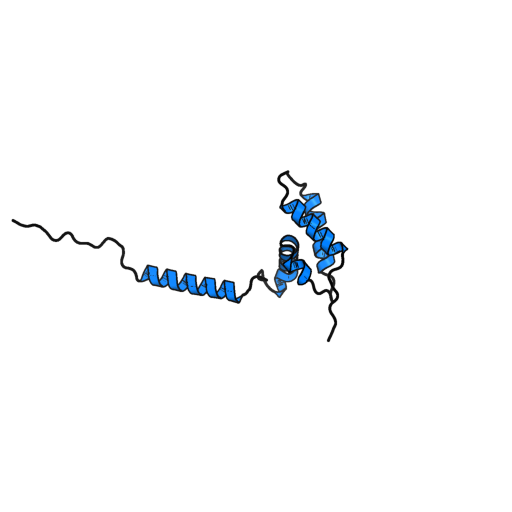-17.552 1.00 52.19 111 ALA A C 1
ATOM 836 O O . ALA A 1 111 ? -62.894 -26.877 -17.144 1.00 52.19 111 ALA A O 1
ATOM 837 N N . GLU A 1 112 ? -62.780 -28.594 -18.598 1.00 46.69 112 GLU A N 1
ATOM 838 C CA . GLU A 1 112 ? -64.100 -28.402 -19.202 1.00 46.69 112 GLU A CA 1
ATOM 839 C C . GLU A 1 112 ? -64.954 -29.660 -18.987 1.00 46.69 112 GLU A C 1
ATOM 841 O O . GLU A 1 112 ? -64.438 -30.779 -18.914 1.00 46.69 112 GLU A O 1
ATOM 846 N N . ALA A 1 113 ? -66.241 -29.398 -18.762 1.00 47.41 113 ALA A N 1
ATOM 847 C CA . ALA A 1 113 ? -67.275 -30.253 -18.186 1.00 47.41 113 ALA A CA 1
ATOM 848 C C . ALA A 1 113 ? -67.948 -31.201 -19.189 1.00 47.41 113 ALA A C 1
ATOM 850 O O . ALA A 1 113 ? -67.907 -30.915 -20.406 1.00 47.41 113 ALA A O 1
#

Radius of gyration: 24.96 Å; chains: 1; bounding box: 89×45×39 Å

Secondary structure (DSSP, 8-state):
-PPPBPPPHHHHHHHHHHHHHHT-SSPPPHHHHHHHHHHHHHHHT-TTB--HHHHTT-HHHHHHHHHHTHHHHTT--S-HHHHHHHHHHHHHHHHHHHHSPPTT---------

Sequence (113 aa):
MKTLQAPPQTAVVVAELLERLDASREPVDAHQYQVVAERLEALMGTPGINWQPLLERSAAAATVYENLHYGDAGLCRSPLDFAADAELAAREAIDAARRMPPAGSEKPEAAEA

pLDDT: mean 84.67, std 15.15, range [46.5, 98.06]

Foldseek 3Di:
DQQAAEQDVVLLVLLVVLVCQVPDPDDDDPVVNVVSLVVNLVSLPDPRHDCVVSLVVGVSSVQSNQVSCCVPPNNDPDPPVVVVVVVVVVVVVVVVVVPDDPPPPPDPDDDDD